Protein AF-M6C2G7-F1 (afdb_monomer_lite)

Structure (mmCIF, N/CA/C/O backbone):
data_AF-M6C2G7-F1
#
_entry.id   AF-M6C2G7-F1
#
loop_
_atom_site.group_PDB
_atom_site.id
_atom_site.type_symbol
_atom_site.label_atom_id
_atom_site.label_alt_id
_atom_site.label_comp_id
_atom_site.label_asym_id
_atom_site.label_entity_id
_atom_site.label_seq_id
_atom_site.pdbx_PDB_ins_code
_atom_site.Cartn_x
_atom_site.Cartn_y
_atom_site.Cartn_z
_atom_site.occupancy
_atom_site.B_iso_or_equiv
_atom_site.auth_seq_id
_atom_site.auth_comp_id
_atom_site.auth_asym_id
_atom_site.auth_atom_id
_atom_site.pdbx_PDB_model_num
ATOM 1 N N . MET A 1 1 ? -10.192 8.119 -2.470 1.00 95.69 1 MET A N 1
ATOM 2 C CA . MET A 1 1 ? -10.167 6.647 -2.298 1.00 95.69 1 MET A CA 1
ATOM 3 C C . MET A 1 1 ? -10.491 6.185 -0.883 1.00 95.69 1 MET A C 1
ATOM 5 O O . MET A 1 1 ? -11.256 5.235 -0.777 1.00 95.69 1 MET A O 1
ATOM 9 N N . ARG A 1 2 ? -10.021 6.864 0.180 1.00 97.25 2 ARG A N 1
ATOM 10 C CA . ARG A 1 2 ? -10.321 6.500 1.581 1.00 97.25 2 ARG A CA 1
ATOM 11 C C . ARG A 1 2 ? -11.807 6.268 1.868 1.00 97.25 2 ARG A C 1
ATOM 13 O O . ARG A 1 2 ? -12.155 5.208 2.358 1.00 97.25 2 ARG A O 1
ATOM 20 N N . ALA A 1 3 ? -12.684 7.202 1.487 1.00 98.06 3 ALA A N 1
ATOM 21 C CA . ALA A 1 3 ? -14.130 7.077 1.723 1.00 98.06 3 ALA A CA 1
ATOM 22 C C . ALA A 1 3 ? -14.736 5.774 1.165 1.00 98.06 3 ALA A C 1
ATOM 24 O O . ALA A 1 3 ? -15.618 5.192 1.780 1.00 98.06 3 ALA A O 1
ATOM 25 N N . ARG A 1 4 ? -14.217 5.279 0.032 1.00 98.38 4 ARG A N 1
ATOM 26 C CA . ARG A 1 4 ? -14.656 4.015 -0.582 1.00 98.38 4 ARG A CA 1
ATOM 27 C C . ARG A 1 4 ? -14.107 2.774 0.135 1.00 98.38 4 ARG A C 1
ATOM 29 O O . ARG A 1 4 ? -14.640 1.695 -0.069 1.00 98.38 4 ARG A O 1
ATOM 36 N N . HIS A 1 5 ? -13.059 2.930 0.945 1.00 97.94 5 HIS A N 1
ATOM 37 C CA . HIS A 1 5 ? -12.440 1.863 1.733 1.00 97.94 5 HIS A CA 1
ATOM 38 C C . HIS A 1 5 ? -12.957 1.801 3.178 1.00 97.94 5 HIS A C 1
ATOM 40 O O . HIS A 1 5 ? -12.737 0.794 3.834 1.00 97.94 5 HIS A O 1
ATOM 46 N N . LEU A 1 6 ? -13.664 2.831 3.672 1.00 97.81 6 LEU A N 1
ATOM 47 C CA . LEU A 1 6 ? -14.254 2.843 5.022 1.00 97.81 6 LEU A CA 1
ATOM 48 C C . LEU A 1 6 ? -15.168 1.642 5.340 1.00 97.81 6 LEU A C 1
ATOM 50 O O . LEU A 1 6 ? -15.152 1.213 6.489 1.00 97.81 6 LEU A O 1
ATOM 54 N N . PRO A 1 7 ? -15.933 1.067 4.388 1.00 98.38 7 PRO A N 1
ATOM 55 C CA . PRO A 1 7 ? -16.739 -0.125 4.665 1.00 98.38 7 PRO A CA 1
ATOM 56 C C . PRO A 1 7 ? -15.932 -1.403 4.942 1.00 98.38 7 PRO A C 1
ATOM 58 O O . PRO A 1 7 ? -16.514 -2.395 5.372 1.00 98.38 7 PRO A O 1
ATOM 61 N N . PHE A 1 8 ? -14.623 -1.412 4.670 1.00 97.75 8 PHE A N 1
ATOM 62 C CA . PHE A 1 8 ? -13.762 -2.579 4.845 1.00 97.75 8 PHE A CA 1
ATOM 63 C C . PHE A 1 8 ? -12.779 -2.330 5.994 1.00 97.75 8 PHE A C 1
ATOM 65 O O . PHE A 1 8 ? -12.085 -1.311 5.963 1.00 97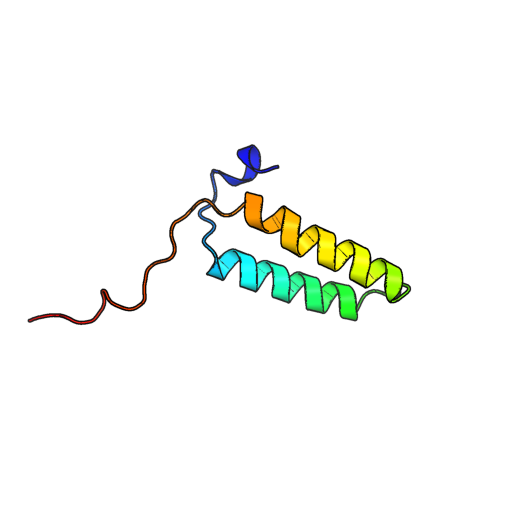.75 8 PHE A O 1
ATOM 72 N N . PRO A 1 9 ? -12.678 -3.231 6.986 1.00 96.88 9 PRO A N 1
ATOM 73 C CA . PRO A 1 9 ? -11.704 -3.095 8.060 1.00 96.88 9 PRO A CA 1
ATOM 74 C C . PRO A 1 9 ? -10.289 -3.293 7.511 1.00 96.88 9 PRO A C 1
ATOM 76 O O . PRO A 1 9 ? -9.962 -4.349 6.969 1.00 96.88 9 PRO A O 1
ATOM 79 N N . ILE A 1 10 ? -9.453 -2.268 7.642 1.00 98.00 10 ILE A N 1
ATOM 80 C CA . ILE A 1 10 ? -8.066 -2.273 7.178 1.00 98.00 10 ILE A CA 1
ATOM 81 C C . ILE A 1 10 ? -7.191 -1.823 8.341 1.00 98.00 10 ILE A C 1
ATOM 83 O O . ILE A 1 10 ? -7.149 -0.636 8.669 1.00 98.00 10 ILE A O 1
ATOM 87 N N . ASP A 1 11 ? -6.492 -2.776 8.948 1.00 98.00 11 ASP A N 1
ATOM 88 C CA . ASP A 1 11 ? -5.424 -2.513 9.906 1.00 98.00 11 ASP A CA 1
ATOM 89 C C . ASP A 1 11 ? -4.063 -2.410 9.195 1.00 98.00 11 ASP A C 1
ATOM 91 O O . ASP A 1 11 ? -3.923 -2.583 7.975 1.00 98.00 11 ASP A O 1
ATOM 95 N N . GLU A 1 12 ? -3.021 -2.126 9.972 1.00 97.69 12 GLU A N 1
ATOM 96 C CA . GLU A 1 12 ? -1.670 -2.000 9.435 1.00 97.69 12 GLU A CA 1
ATOM 97 C C . GLU A 1 12 ? -1.138 -3.346 8.900 1.00 97.69 12 GLU A C 1
ATOM 99 O O . GLU A 1 12 ? -0.369 -3.388 7.937 1.00 97.69 12 GLU A O 1
ATOM 104 N N . LYS A 1 13 ? -1.582 -4.477 9.463 1.00 97.62 13 LYS A N 1
ATOM 105 C CA . LYS A 1 13 ? -1.214 -5.817 8.985 1.00 97.62 13 LYS A CA 1
ATOM 106 C C . LYS A 1 13 ? -1.772 -6.074 7.582 1.00 97.62 13 LYS A C 1
ATOM 108 O O . LYS A 1 13 ? -1.020 -6.497 6.702 1.00 97.62 13 LYS A O 1
ATOM 113 N N . ALA A 1 14 ? -3.045 -5.768 7.346 1.00 98.06 14 ALA A N 1
ATOM 114 C CA . ALA A 1 14 ? -3.699 -5.872 6.047 1.00 98.06 14 ALA A CA 1
ATOM 115 C C . ALA A 1 14 ? -3.026 -4.967 5.007 1.00 98.06 14 ALA A C 1
ATOM 117 O O . ALA A 1 14 ? -2.743 -5.420 3.894 1.00 98.06 14 ALA A O 1
ATOM 118 N N . ARG A 1 15 ? -2.674 -3.726 5.382 1.00 98.31 15 ARG A N 1
ATOM 119 C CA . ARG A 1 15 ? -1.886 -2.825 4.525 1.00 98.31 15 ARG A CA 1
ATOM 120 C C . ARG A 1 15 ? -0.552 -3.454 4.115 1.00 98.31 15 ARG A C 1
ATOM 122 O O . ARG A 1 15 ? -0.226 -3.458 2.928 1.00 98.31 15 ARG A O 1
ATOM 129 N N . ARG A 1 16 ? 0.217 -4.005 5.063 1.00 98.31 16 ARG A N 1
ATOM 130 C CA . ARG A 1 16 ? 1.510 -4.654 4.763 1.00 98.31 16 ARG A CA 1
ATOM 131 C C . ARG A 1 16 ? 1.355 -5.864 3.843 1.00 98.31 16 ARG A C 1
ATOM 133 O O . ARG A 1 16 ? 2.159 -6.028 2.926 1.00 98.31 16 ARG A O 1
ATOM 140 N N . PHE A 1 17 ? 0.315 -6.677 4.035 1.00 98.38 17 PHE A N 1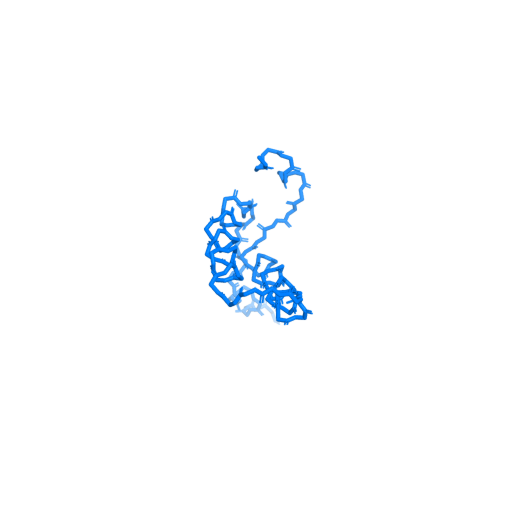
ATOM 141 C CA . PHE A 1 17 ? 0.024 -7.789 3.126 1.00 98.38 17 PHE A CA 1
ATOM 142 C C . PHE A 1 17 ? -0.298 -7.303 1.716 1.00 98.38 17 PHE A C 1
ATOM 144 O O . PHE A 1 17 ? 0.294 -7.796 0.756 1.00 98.38 17 PHE A O 1
ATOM 151 N N . TRP A 1 18 ? -1.158 -6.295 1.586 1.00 98.50 18 TRP A N 1
ATOM 152 C CA . TRP A 1 18 ? -1.488 -5.691 0.298 1.00 98.50 18 TRP A CA 1
ATOM 153 C C . TRP A 1 18 ? -0.242 -5.134 -0.414 1.00 98.50 18 TRP A C 1
ATOM 155 O O . TRP A 1 18 ? -0.035 -5.411 -1.596 1.00 98.50 18 TRP A O 1
ATOM 165 N N . LEU A 1 19 ? 0.646 -4.442 0.313 1.00 98.69 19 LEU A N 1
ATOM 166 C CA . LEU A 1 19 ? 1.927 -3.961 -0.220 1.00 98.69 19 LEU A CA 1
ATOM 167 C C . LEU A 1 19 ? 2.842 -5.112 -0.661 1.00 98.69 19 LEU A C 1
ATOM 169 O O . LEU A 1 19 ? 3.487 -5.008 -1.701 1.00 98.69 19 LEU A O 1
ATOM 173 N N . SER A 1 20 ? 2.879 -6.224 0.078 1.00 98.56 20 SER A N 1
ATOM 174 C CA . SER A 1 20 ? 3.680 -7.397 -0.302 1.00 98.56 20 SER A CA 1
ATOM 175 C C . SER A 1 20 ? 3.202 -8.040 -1.609 1.00 98.56 20 SER A C 1
ATOM 177 O O . SER A 1 20 ? 4.022 -8.484 -2.412 1.00 98.56 20 SER A O 1
ATOM 179 N N . CYS A 1 21 ? 1.887 -8.048 -1.854 1.00 98.62 21 CYS A N 1
ATOM 180 C CA . CYS A 1 21 ? 1.315 -8.516 -3.114 1.00 98.62 21 CYS A CA 1
ATOM 181 C C . CYS A 1 21 ? 1.713 -7.589 -4.265 1.00 98.62 21 CYS A C 1
ATOM 183 O O . CYS A 1 21 ? 2.156 -8.066 -5.307 1.00 98.62 21 CYS A O 1
ATOM 185 N N . TYR A 1 22 ? 1.626 -6.272 -4.057 1.00 98.44 22 TYR A N 1
ATOM 186 C CA . TYR A 1 22 ? 2.071 -5.308 -5.060 1.00 98.44 22 TYR A CA 1
ATOM 187 C C . TYR A 1 22 ? 3.566 -5.391 -5.337 1.00 98.44 22 TYR A C 1
ATOM 189 O O . TYR A 1 22 ? 3.955 -5.262 -6.491 1.00 98.44 22 TYR A O 1
ATOM 197 N N . ARG A 1 23 ? 4.407 -5.650 -4.328 1.00 98.00 23 ARG A N 1
ATOM 198 C CA . ARG A 1 23 ? 5.847 -5.804 -4.557 1.00 98.00 23 ARG A CA 1
ATOM 199 C C . ARG A 1 23 ? 6.136 -6.955 -5.517 1.00 98.00 23 ARG A C 1
ATOM 201 O O . ARG A 1 23 ? 6.836 -6.742 -6.496 1.00 98.00 23 ARG A O 1
ATOM 208 N N . LYS A 1 24 ? 5.517 -8.117 -5.291 1.00 98.38 24 LYS A N 1
ATOM 209 C CA . LYS A 1 24 ? 5.630 -9.278 -6.191 1.00 98.38 24 LYS A CA 1
ATOM 210 C C . LYS A 1 24 ? 5.153 -8.942 -7.606 1.00 98.38 24 LYS A C 1
ATOM 212 O O . LYS A 1 24 ? 5.862 -9.198 -8.566 1.00 98.38 24 LYS A O 1
ATOM 217 N N . ALA A 1 25 ? 3.997 -8.286 -7.726 1.00 98.25 25 ALA A N 1
ATOM 218 C CA . ALA A 1 25 ? 3.468 -7.877 -9.026 1.00 98.25 25 ALA A CA 1
ATOM 219 C C . ALA A 1 25 ? 4.384 -6.879 -9.763 1.00 98.25 25 ALA A C 1
ATOM 221 O O . ALA A 1 25 ? 4.506 -6.944 -10.982 1.00 98.25 25 ALA A O 1
ATOM 222 N N . LEU A 1 26 ? 5.034 -5.958 -9.041 1.00 98.06 26 LEU A N 1
ATOM 223 C CA . LEU A 1 26 ? 6.017 -5.036 -9.618 1.00 98.06 26 LEU A CA 1
ATOM 224 C C . LEU A 1 26 ? 7.290 -5.763 -10.055 1.00 98.06 26 LEU A C 1
ATOM 226 O O . LEU A 1 26 ? 7.857 -5.409 -11.088 1.00 98.06 26 LEU A O 1
ATOM 230 N N . ASP A 1 27 ? 7.744 -6.756 -9.293 1.00 96.75 27 ASP A N 1
ATOM 231 C CA . ASP A 1 27 ? 8.913 -7.558 -9.655 1.00 96.75 27 ASP A CA 1
ATOM 232 C C . ASP A 1 27 ? 8.645 -8.332 -10.968 1.00 96.75 27 ASP A C 1
ATOM 234 O O . ASP A 1 27 ? 9.478 -8.261 -11.873 1.00 96.75 27 ASP A O 1
ATOM 238 N N . ASP A 1 28 ? 7.448 -8.914 -11.130 1.00 97.94 28 ASP A N 1
ATOM 239 C CA . ASP A 1 28 ? 7.021 -9.672 -12.325 1.00 97.94 28 ASP A CA 1
ATOM 240 C C . ASP A 1 28 ? 6.705 -8.801 -13.559 1.00 97.94 28 ASP A C 1
ATOM 242 O O . ASP A 1 28 ? 6.691 -9.282 -14.692 1.00 97.94 28 ASP A O 1
ATOM 246 N N . TRP A 1 29 ? 6.417 -7.513 -13.368 1.00 98.19 29 TRP A N 1
ATOM 247 C CA . TRP A 1 29 ? 6.042 -6.616 -14.460 1.00 98.19 29 TRP A CA 1
ATOM 248 C C . TRP A 1 29 ? 7.256 -6.203 -15.307 1.00 98.19 29 TR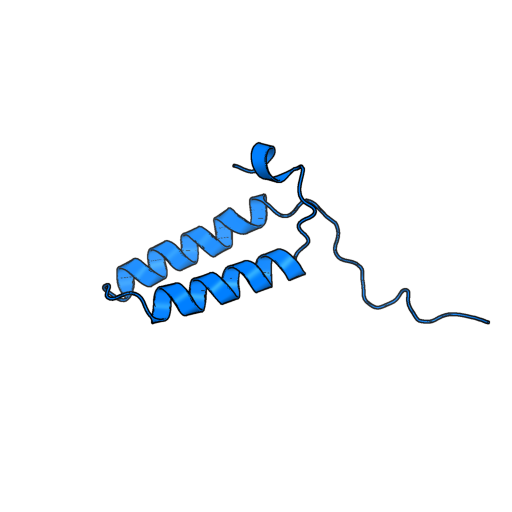P A C 1
ATOM 250 O O . TRP A 1 29 ? 8.227 -5.659 -14.786 1.00 98.19 29 TRP A O 1
ATOM 260 N N . GLU A 1 30 ? 7.212 -6.387 -16.628 1.00 98.06 30 GLU A N 1
ATOM 261 C CA . GLU A 1 30 ? 8.259 -5.893 -17.534 1.00 98.06 30 GLU A CA 1
ATOM 262 C C . GLU A 1 30 ? 8.183 -4.365 -17.704 1.00 98.06 30 GLU A C 1
ATOM 264 O O . GLU A 1 30 ? 7.455 -3.833 -18.543 1.00 98.06 30 GLU A O 1
ATOM 269 N N . ALA A 1 31 ? 8.943 -3.649 -16.877 1.00 97.12 31 ALA A N 1
ATOM 270 C CA . ALA A 1 31 ? 9.089 -2.198 -16.907 1.00 97.12 31 ALA A CA 1
ATOM 271 C C . ALA A 1 31 ? 10.465 -1.780 -16.377 1.00 97.12 31 ALA A C 1
ATOM 273 O O . ALA A 1 31 ? 11.139 -2.554 -15.692 1.00 97.12 31 ALA A O 1
ATOM 274 N N . ASP A 1 32 ? 10.868 -0.541 -16.660 1.00 98.25 32 ASP A N 1
ATOM 275 C CA . ASP A 1 32 ? 12.108 0.005 -16.116 1.00 98.25 32 ASP A CA 1
ATOM 276 C C . ASP A 1 32 ? 12.065 0.098 -14.582 1.00 98.25 32 ASP A C 1
ATOM 278 O O . ASP A 1 32 ? 11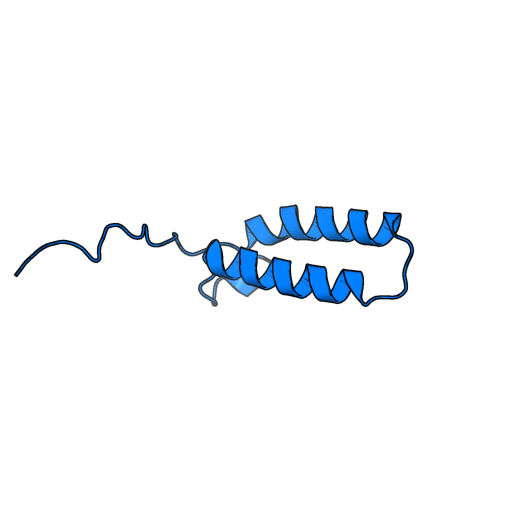.039 0.437 -13.982 1.00 98.25 32 ASP A O 1
ATOM 282 N N . VAL A 1 33 ? 13.208 -0.170 -13.946 1.00 97.00 33 VAL A N 1
ATOM 283 C CA . VAL A 1 33 ? 13.334 -0.193 -12.482 1.00 97.00 33 VAL A CA 1
ATOM 284 C C . VAL A 1 33 ? 12.957 1.159 -11.881 1.00 97.00 33 VAL A C 1
ATOM 286 O O . VAL A 1 33 ? 12.292 1.198 -10.845 1.00 97.00 33 VAL A O 1
ATOM 289 N N . SER A 1 34 ? 13.301 2.270 -12.542 1.00 97.69 34 SER A N 1
ATOM 290 C CA . SER A 1 34 ? 12.967 3.603 -12.029 1.00 97.69 34 SER A CA 1
ATOM 291 C C . SER A 1 34 ? 11.454 3.827 -11.934 1.00 97.69 34 SER A C 1
ATOM 293 O O . SER A 1 34 ? 10.966 4.365 -10.940 1.00 97.69 34 SER A O 1
ATOM 295 N N . ILE A 1 35 ? 10.691 3.336 -12.914 1.00 97.88 35 ILE A N 1
ATOM 296 C CA . ILE A 1 35 ? 9.228 3.435 -12.935 1.00 97.88 35 ILE A CA 1
ATOM 297 C C . ILE A 1 35 ? 8.608 2.573 -11.835 1.00 97.88 35 ILE A C 1
ATOM 299 O O . ILE A 1 35 ? 7.701 3.032 -11.133 1.00 97.88 35 ILE A O 1
ATOM 303 N N . LYS A 1 36 ? 9.117 1.350 -11.643 1.00 98.44 36 LYS A N 1
ATOM 304 C CA . LYS A 1 36 ? 8.670 0.461 -10.560 1.00 98.44 36 LYS A CA 1
ATOM 305 C C . LYS A 1 36 ? 8.856 1.115 -9.191 1.00 98.44 36 LYS A C 1
ATOM 307 O O . LYS A 1 36 ? 7.945 1.066 -8.368 1.00 98.44 36 LYS A O 1
ATOM 312 N N . GLU A 1 37 ? 9.993 1.767 -8.960 1.00 98.19 37 GLU A N 1
ATOM 313 C CA . GLU A 1 37 ? 10.287 2.422 -7.680 1.00 98.19 37 GLU A CA 1
ATOM 314 C C . GLU A 1 37 ? 9.456 3.695 -7.448 1.00 98.19 37 GLU A C 1
ATOM 316 O O . GLU A 1 37 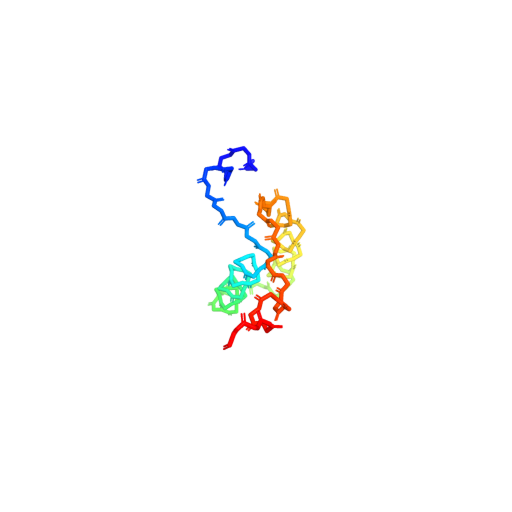? 8.996 3.927 -6.327 1.00 98.19 37 GLU A O 1
ATOM 321 N N . ILE A 1 38 ? 9.162 4.476 -8.496 1.00 98.31 38 ILE A N 1
ATOM 322 C CA . ILE A 1 38 ? 8.210 5.600 -8.406 1.00 98.31 38 ILE A CA 1
ATOM 323 C C . ILE A 1 38 ? 6.840 5.093 -7.939 1.00 98.31 38 ILE A C 1
ATOM 325 O O . ILE A 1 38 ? 6.252 5.633 -6.996 1.00 98.31 38 ILE A O 1
ATOM 329 N N . LEU A 1 39 ? 6.342 4.026 -8.569 1.00 98.19 39 LEU A N 1
ATOM 330 C CA . LEU A 1 39 ? 5.039 3.460 -8.238 1.00 98.19 39 LEU A CA 1
ATOM 331 C C . LEU A 1 39 ? 5.035 2.804 -6.847 1.00 98.19 39 LEU A C 1
ATOM 333 O O . LEU A 1 39 ? 4.065 2.934 -6.099 1.00 98.19 39 LEU A O 1
ATOM 337 N N . TRP A 1 40 ? 6.141 2.168 -6.458 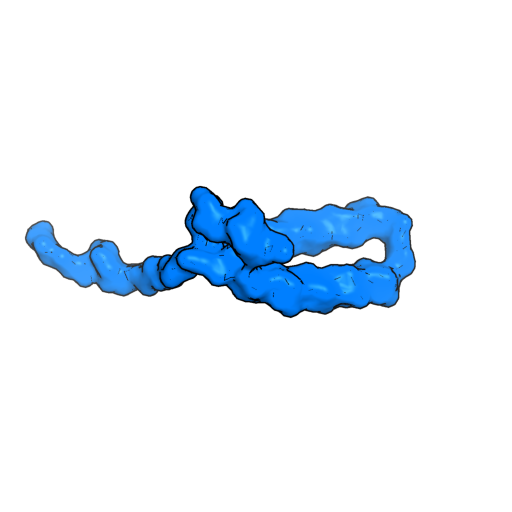1.00 98.50 40 TRP A N 1
ATOM 338 C CA . TRP A 1 40 ? 6.328 1.623 -5.116 1.00 98.50 40 TRP A CA 1
ATOM 339 C C . TRP A 1 40 ? 6.269 2.707 -4.037 1.00 98.50 40 TRP A C 1
ATOM 341 O O . TRP A 1 40 ? 5.576 2.534 -3.029 1.00 98.50 40 TRP A O 1
ATOM 351 N N . SER A 1 41 ? 6.945 3.841 -4.246 1.00 98.50 41 SER A N 1
ATOM 352 C CA . SER A 1 41 ? 6.871 4.974 -3.317 1.00 98.50 41 SER A CA 1
ATOM 353 C C . SER A 1 41 ? 5.441 5.486 -3.191 1.00 98.50 41 SER A C 1
ATOM 355 O O . SER A 1 41 ? 4.941 5.630 -2.075 1.00 98.50 41 SER A O 1
ATOM 357 N N . PHE A 1 42 ? 4.750 5.659 -4.324 1.00 98.44 42 PHE A N 1
ATOM 358 C CA . PHE A 1 42 ? 3.344 6.049 -4.332 1.00 98.44 42 PHE A CA 1
ATOM 359 C C . PHE A 1 42 ? 2.477 5.080 -3.517 1.00 98.44 42 PHE A C 1
ATOM 361 O O . PHE A 1 42 ? 1.721 5.525 -2.657 1.00 98.44 42 PHE A O 1
ATOM 368 N N . PHE A 1 43 ? 2.594 3.764 -3.726 1.00 98.56 43 PHE A N 1
ATOM 369 C CA . PHE A 1 43 ? 1.784 2.782 -3.000 1.00 98.56 43 PHE A CA 1
ATOM 370 C C . PHE A 1 43 ? 2.026 2.797 -1.495 1.00 98.56 43 PHE A C 1
ATOM 372 O O . PHE A 1 43 ? 1.061 2.697 -0.730 1.00 98.56 43 PHE A O 1
ATOM 379 N N . LYS A 1 44 ? 3.279 2.937 -1.050 1.00 98.38 44 LYS A N 1
ATOM 380 C CA . LYS A 1 44 ? 3.590 3.040 0.382 1.00 98.38 44 LYS A CA 1
ATOM 381 C C . LYS A 1 44 ? 2.864 4.226 1.008 1.00 98.38 44 LYS A C 1
ATOM 383 O O . LYS A 1 44 ? 2.127 4.028 1.975 1.00 98.38 44 LYS A O 1
ATOM 388 N N . ASP A 1 45 ? 3.006 5.414 0.437 1.00 98.25 45 ASP A N 1
ATOM 389 C CA . ASP A 1 45 ? 2.454 6.633 1.032 1.00 98.25 45 ASP A CA 1
ATOM 390 C C . ASP A 1 45 ? 0.928 6.665 0.915 1.00 98.25 45 ASP A C 1
ATOM 392 O O . ASP A 1 45 ? 0.216 6.931 1.883 1.00 98.25 45 ASP A O 1
ATOM 396 N N . PHE A 1 46 ? 0.401 6.309 -0.256 1.00 98.31 46 PHE A N 1
ATOM 397 C CA . PHE A 1 46 ? -1.031 6.302 -0.529 1.00 98.31 46 PHE A CA 1
ATOM 398 C C . PHE A 1 46 ? -1.793 5.283 0.329 1.00 98.31 46 PHE A C 1
ATOM 400 O O . PHE A 1 46 ? -2.867 5.594 0.849 1.00 98.31 46 PHE A O 1
ATOM 407 N N . SER A 1 47 ? -1.250 4.074 0.507 1.00 98.44 47 SER A N 1
ATOM 408 C CA . SER A 1 47 ? -1.924 3.010 1.267 1.00 98.44 47 SER A CA 1
ATOM 409 C C . SER A 1 47 ? -2.081 3.337 2.753 1.00 98.44 47 SER A C 1
ATOM 411 O O . SER A 1 47 ? -3.041 2.873 3.367 1.00 98.44 47 SER A O 1
ATOM 413 N N . ALA A 1 48 ? -1.208 4.174 3.329 1.00 98.00 48 ALA A N 1
ATOM 414 C CA . ALA A 1 48 ? -1.322 4.605 4.726 1.00 98.00 48 ALA A CA 1
ATOM 415 C C . ALA A 1 48 ? -2.652 5.333 4.992 1.00 98.00 48 ALA A C 1
ATOM 417 O O . ALA A 1 48 ? -3.296 5.119 6.016 1.00 98.00 48 ALA A O 1
ATOM 418 N N . TRP A 1 49 ? -3.144 6.103 4.016 1.00 98.19 49 TRP A N 1
ATOM 419 C CA . TRP A 1 49 ? -4.436 6.786 4.101 1.00 98.19 49 TRP A CA 1
ATOM 420 C C . TRP A 1 49 ? -5.640 5.838 4.085 1.00 98.19 49 TRP A C 1
ATOM 422 O O . TRP A 1 49 ? -6.767 6.306 4.255 1.00 98.19 49 TRP A O 1
ATOM 432 N N . MET A 1 50 ? -5.465 4.542 3.810 1.00 98.38 50 MET A N 1
ATOM 433 C CA . MET A 1 50 ? -6.565 3.571 3.748 1.00 98.38 50 MET A CA 1
ATOM 434 C C . MET A 1 50 ? -6.771 2.827 5.074 1.00 98.38 50 MET A C 1
ATOM 436 O O . MET A 1 50 ? -7.866 2.317 5.291 1.00 98.38 50 MET A O 1
ATOM 440 N N . VAL A 1 51 ? -5.782 2.834 5.978 1.00 97.88 51 VAL A N 1
ATOM 441 C CA . VAL A 1 51 ? -5.883 2.209 7.309 1.00 97.88 51 VAL A CA 1
ATOM 442 C C . VAL A 1 51 ? -6.991 2.890 8.113 1.00 97.88 51 VAL A C 1
ATOM 444 O O . VAL A 1 51 ? -7.061 4.121 8.209 1.00 97.88 51 VAL A O 1
ATOM 447 N N . ASN A 1 52 ? -7.930 2.103 8.618 1.00 97.62 52 ASN A N 1
ATOM 448 C CA . ASN A 1 52 ? -9.140 2.581 9.288 1.00 97.62 52 ASN A CA 1
ATOM 449 C C . ASN A 1 52 ? -9.532 1.738 10.512 1.00 97.62 52 ASN A C 1
ATOM 451 O O . ASN A 1 52 ? -10.558 2.022 11.124 1.00 97.62 52 ASN A O 1
ATOM 455 N N . LEU A 1 53 ? -8.707 0.753 10.869 1.00 96.81 53 LEU A N 1
ATOM 456 C CA . LEU A 1 53 ? -8.846 -0.081 12.052 1.00 96.81 53 LEU A CA 1
ATOM 457 C C . LEU A 1 53 ? -7.559 0.000 12.881 1.00 96.81 53 LEU A C 1
ATOM 459 O O . LEU A 1 53 ? -6.456 -0.095 12.336 1.00 96.81 53 LEU A O 1
ATOM 463 N N . GLU A 1 54 ? -7.696 0.173 14.195 1.00 91.69 54 GLU A N 1
ATOM 464 C CA . GLU A 1 54 ? -6.561 0.092 15.114 1.00 91.69 54 GLU A CA 1
ATOM 465 C C . GLU A 1 54 ? -5.994 -1.331 15.131 1.00 91.69 54 GLU A C 1
ATOM 467 O O . GLU A 1 54 ? -6.727 -2.320 15.093 1.00 91.69 54 GLU A O 1
ATOM 472 N N . SER A 1 55 ? -4.666 -1.445 15.157 1.00 82.06 55 SER A N 1
ATOM 473 C CA . SER A 1 55 ? -4.026 -2.758 15.242 1.00 82.06 55 SER A CA 1
ATOM 474 C C . SER A 1 55 ? -4.232 -3.315 16.644 1.00 82.06 55 SER A C 1
ATOM 476 O O . SER A 1 55 ? -3.960 -2.617 17.618 1.00 82.06 55 SER A O 1
ATOM 478 N N . LYS A 1 56 ? -4.666 -4.573 16.754 1.00 74.62 56 LYS A N 1
ATOM 479 C CA . LYS A 1 56 ? -4.628 -5.267 18.042 1.00 74.62 56 LYS A CA 1
ATOM 480 C C . LYS A 1 56 ? -3.167 -5.445 18.446 1.00 74.62 56 LYS A C 1
ATOM 482 O O . LYS A 1 56 ? -2.403 -6.075 17.715 1.00 74.62 56 LYS A O 1
ATOM 487 N N . THR A 1 57 ? -2.778 -4.872 19.576 1.00 61.38 57 THR A N 1
ATOM 488 C CA . THR A 1 57 ? -1.525 -5.205 20.254 1.00 61.38 57 THR A CA 1
ATOM 489 C C . THR A 1 57 ? -1.606 -6.673 20.666 1.00 61.38 57 THR A C 1
ATOM 491 O O . THR A 1 57 ? -2.608 -7.099 21.234 1.00 61.38 57 THR A O 1
ATOM 494 N N . GLU A 1 58 ? -0.574 -7.464 20.385 1.00 57.47 58 GLU A N 1
ATOM 495 C CA . GLU A 1 58 ? -0.512 -8.902 20.712 1.00 57.47 58 GLU A CA 1
ATOM 496 C C . GLU A 1 58 ? -0.425 -9.181 22.240 1.00 57.47 58 GLU A C 1
ATOM 498 O O . GLU A 1 58 ? -0.047 -10.270 22.652 1.00 57.47 58 GLU A O 1
ATOM 503 N N . GLU A 1 59 ? -0.795 -8.221 23.098 1.00 55.19 59 GLU A N 1
ATOM 504 C CA . GLU A 1 59 ? -0.707 -8.298 24.567 1.00 55.19 59 GLU A CA 1
ATOM 505 C C . GLU A 1 59 ? -2.042 -8.613 25.278 1.00 55.19 59 GLU A C 1
ATOM 507 O O . GLU A 1 59 ? -2.052 -8.774 26.494 1.00 55.19 59 GLU A O 1
ATOM 512 N N . GLU A 1 60 ? -3.164 -8.775 24.566 1.00 51.12 60 GLU A N 1
ATOM 513 C CA . GLU A 1 60 ? -4.470 -9.094 25.190 1.00 51.12 60 GLU A CA 1
ATOM 514 C C . GLU A 1 60 ? -4.858 -10.588 25.180 1.00 51.12 60 GLU A C 1
ATOM 516 O O . GLU A 1 60 ? -5.952 -10.931 25.617 1.00 51.12 60 GLU A O 1
ATOM 521 N N . ASP A 1 61 ? -3.973 -11.498 24.754 1.00 55.03 61 ASP A N 1
ATOM 522 C CA . ASP A 1 61 ? -4.216 -12.956 24.841 1.00 55.03 61 ASP A CA 1
ATOM 523 C C . ASP A 1 61 ? -3.574 -13.611 26.081 1.00 55.03 61 ASP A C 1
ATOM 525 O O . ASP A 1 61 ? -3.578 -14.834 26.238 1.00 55.03 61 ASP A O 1
ATOM 529 N N . GLY A 1 62 ? -3.034 -12.809 27.000 1.00 54.59 62 GLY A N 1
ATOM 530 C CA . GLY A 1 62 ? -2.390 -13.305 28.209 1.00 54.59 62 GLY A CA 1
ATOM 531 C C . GLY A 1 62 ? -2.878 -12.611 29.466 1.00 54.59 62 GLY A C 1
ATOM 532 O O . GLY A 1 62 ? -2.141 -11.781 29.977 1.00 54.59 62 GLY A O 1
ATOM 533 N N . ILE A 1 63 ? -4.060 -12.981 29.989 1.00 52.88 63 ILE A N 1
ATOM 534 C CA . ILE A 1 63 ? -4.319 -13.087 31.441 1.00 52.88 63 ILE A CA 1
ATOM 535 C C . ILE A 1 63 ? -5.691 -13.734 31.764 1.00 52.88 63 ILE A C 1
ATOM 537 O O . ILE A 1 63 ? -6.758 -13.204 31.477 1.00 52.88 63 ILE A O 1
ATOM 541 N N . GLN A 1 64 ? -5.581 -14.873 32.463 1.00 43.72 64 GLN A N 1
ATOM 542 C CA . GLN A 1 64 ? -6.417 -15.375 33.569 1.00 43.72 64 GLN A CA 1
ATOM 543 C C . GLN A 1 64 ? -7.810 -15.978 33.299 1.00 43.72 64 GLN A C 1
ATOM 545 O O . GLN A 1 64 ? -8.836 -15.301 33.349 1.00 43.72 64 GLN A O 1
ATOM 550 N N . LYS A 1 65 ? -7.855 -17.317 33.305 1.00 38.78 65 LYS A N 1
ATOM 551 C CA . LYS A 1 65 ? -8.259 -18.092 34.496 1.00 38.78 65 LYS A CA 1
ATOM 552 C C . LYS A 1 65 ? -7.561 -19.445 34.537 1.00 38.78 65 LYS A C 1
ATOM 554 O O . LYS A 1 65 ? -7.361 -20.022 33.449 1.00 38.78 65 LYS A O 1
#

Foldseek 3Di:
DQVVLQVPAAAPVNLVVVLVVLVVVLVPDPDDPVVSVVVSVVSVVVSVSNHDDYDDDPPPVDDDD

pLDDT: mean 90.97, std 16.11, range [38.78, 98.69]

Organism: NCBI:txid1303729

Radius of gyration: 15.83 Å; chains: 1; bounding box: 30×25×52 Å

InterPro domains:
  IPR001486 Truncated hemoglobin [PF01152] (1-52)
  IPR009050 Globin-like superfamily [SSF46458] (1-53)
  IPR012292 Globin/Protoglobin [G3DSA:1.10.490.10] (1-65)

Sequence (65 aa):
MRARHLPFPIDEKARRFWLSCYRKALDDWEADVSIKEILWSFFKDFSAWMVNLESKTEEEDGIQK

Secondary structure (DSSP, 8-state):
-HHHHTTS---HHHHHHHHHHHHHHHHHS-S-HHHHHHHHHHHHHHHHTT--SPPPPTTSS----